Protein AF-A0A450ST02-F1 (afdb_monomer)

pLDDT: mean 76.8, std 20.3, range [40.34, 96.62]

Solvent-accessible surface area (backbone atoms only — not comparable to full-atom values): 5233 Å² total; per-residue (Å²): 117,55,71,67,61,52,51,52,51,48,51,53,51,50,52,53,32,60,75,41,74,66,37,67,62,62,48,49,54,50,52,54,51,53,49,54,56,38,46,76,70,68,47,87,82,78,79,78,68,94,48,73,91,70,57,72,83,44,76,78,62,44,74,80,64,70,61,73,80,87,77,80,76,81,78,81,80,83,90,130

Sequence (80 aa):
MNDEIMTELHGIKDAIGAQFHFDMRALFDDIKRGEAELDAKGARLVPPPANPDKTTYTPLQRTRFARRIQSTAVRQPGIE

Foldseek 3Di:
DDVVVVVVVVVVVVVVCVVQVVDPVSVVVVVVVVVVVCVVVVHDDDDDPPDPVPPDCDPVNCVVPVPDDPPPPDDDDDDD

Organism: NCBI:txid2126562

Secondary structure (DSSP, 8-state):
--HHHHHHHHHHHHHHHHHTTT-HHHHHHHHHHHHHHHHHTT----PPPS-GGG----HHHHHHH---------PPPPP-

Structure (mmCIF, N/CA/C/O backbone):
data_AF-A0A450ST02-F1
#
_entry.id   AF-A0A450ST02-F1
#
loop_
_atom_site.group_PDB
_atom_site.id
_atom_site.type_symbol
_atom_site.label_atom_id
_atom_site.label_alt_id
_atom_site.label_comp_id
_atom_site.label_asym_id
_atom_site.label_entity_id
_atom_site.label_seq_id
_atom_site.pdbx_PDB_ins_code
_atom_site.Cartn_x
_atom_site.Cartn_y
_atom_site.Cartn_z
_atom_site.occupancy
_atom_site.B_iso_or_equiv
_atom_site.auth_seq_id
_atom_site.auth_comp_id
_atom_site.auth_asym_id
_atom_site.auth_atom_id
_atom_site.pdbx_PDB_model_num
ATOM 1 N N . MET A 1 1 ? 4.700 17.599 -13.667 1.00 71.94 1 MET A N 1
ATOM 2 C CA . MET A 1 1 ? 5.511 16.460 -13.178 1.00 71.94 1 MET A CA 1
ATOM 3 C C . MET A 1 1 ? 6.982 16.830 -13.312 1.00 71.94 1 MET A C 1
ATOM 5 O O . MET A 1 1 ? 7.393 17.029 -14.454 1.00 71.94 1 MET A O 1
ATOM 9 N N . ASN A 1 2 ? 7.689 17.028 -12.193 1.00 90.50 2 ASN A N 1
ATOM 10 C CA . ASN A 1 2 ? 9.124 17.361 -12.142 1.00 90.50 2 ASN A CA 1
ATOM 11 C C . ASN A 1 2 ? 9.955 16.085 -11.918 1.00 90.50 2 ASN A C 1
ATOM 13 O O . ASN A 1 2 ? 9.426 15.117 -11.375 1.00 90.50 2 ASN A O 1
ATOM 17 N N . ASP A 1 3 ? 11.225 16.091 -12.304 1.00 89.94 3 ASP A N 1
ATOM 18 C CA . ASP A 1 3 ? 12.096 14.908 -12.249 1.00 89.94 3 ASP A CA 1
ATOM 19 C C . ASP A 1 3 ? 12.428 14.491 -10.809 1.00 89.94 3 ASP A C 1
ATOM 21 O O . ASP A 1 3 ? 12.515 13.302 -10.505 1.00 89.94 3 ASP A O 1
ATOM 25 N N . GLU A 1 4 ? 12.500 15.457 -9.895 1.00 91.62 4 GLU A N 1
ATOM 26 C CA . GLU A 1 4 ? 12.609 15.221 -8.451 1.00 91.62 4 GLU A CA 1
ATOM 27 C C . GLU A 1 4 ? 11.421 14.398 -7.926 1.00 91.62 4 GLU A C 1
ATOM 29 O O . GLU A 1 4 ? 11.604 13.340 -7.330 1.00 91.62 4 GLU A O 1
ATOM 34 N N . ILE A 1 5 ? 10.195 14.802 -8.282 1.00 91.25 5 ILE A N 1
ATOM 35 C CA . ILE A 1 5 ? 8.964 14.085 -7.913 1.00 91.25 5 ILE A CA 1
ATOM 36 C C . ILE A 1 5 ? 8.972 12.664 -8.492 1.00 91.25 5 ILE A C 1
ATOM 38 O O . ILE A 1 5 ? 8.556 11.719 -7.829 1.00 91.25 5 ILE A O 1
ATOM 42 N N . MET A 1 6 ? 9.446 12.487 -9.729 1.00 91.50 6 MET A N 1
ATOM 43 C CA . MET A 1 6 ? 9.541 11.156 -10.342 1.00 91.50 6 MET A CA 1
ATOM 44 C C . MET A 1 6 ? 10.557 10.263 -9.626 1.00 91.50 6 MET A C 1
ATOM 46 O O . MET A 1 6 ? 10.313 9.069 -9.466 1.00 91.50 6 MET A O 1
ATOM 50 N N . THR A 1 7 ? 11.669 10.841 -9.177 1.00 94.31 7 THR A N 1
ATOM 51 C CA . THR A 1 7 ? 12.726 10.124 -8.457 1.00 94.31 7 THR A CA 1
ATOM 52 C C . THR A 1 7 ? 12.224 9.629 -7.106 1.00 94.31 7 THR A C 1
ATOM 54 O O . THR A 1 7 ? 12.396 8.455 -6.783 1.00 94.31 7 THR A O 1
ATOM 57 N N . GLU A 1 8 ? 11.529 10.482 -6.353 1.00 94.19 8 GLU A N 1
ATOM 58 C CA . GLU A 1 8 ? 10.900 10.090 -5.090 1.00 94.19 8 GLU A CA 1
ATOM 59 C C . GLU A 1 8 ? 9.859 8.985 -5.290 1.00 94.19 8 GLU A C 1
ATOM 61 O O . GLU A 1 8 ? 9.865 7.985 -4.574 1.00 94.19 8 GLU A O 1
ATOM 66 N N . LEU A 1 9 ? 8.995 9.123 -6.302 1.00 94.06 9 LEU A N 1
ATOM 67 C CA . LEU A 1 9 ? 7.983 8.114 -6.612 1.00 94.06 9 LEU A CA 1
ATOM 68 C C . LEU A 1 9 ? 8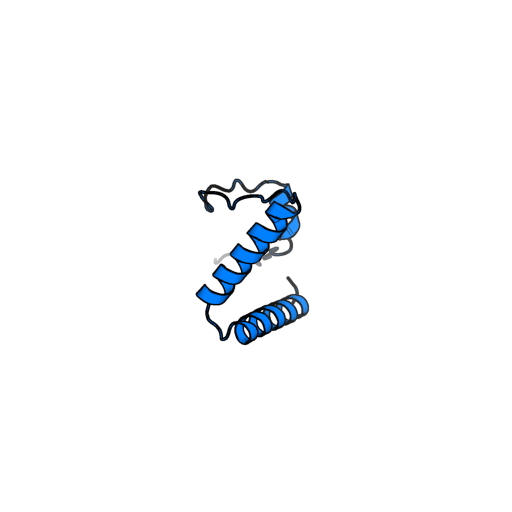.605 6.759 -6.961 1.00 94.06 9 LEU A C 1
ATOM 70 O O . LEU A 1 9 ? 8.107 5.729 -6.506 1.00 94.06 9 LEU A O 1
ATOM 74 N N . HIS A 1 10 ? 9.683 6.745 -7.748 1.00 93.19 10 HIS A N 1
ATOM 75 C CA . HIS A 1 10 ? 10.419 5.517 -8.041 1.00 93.19 10 HIS A CA 1
ATOM 76 C C . HIS A 1 10 ? 11.046 4.924 -6.777 1.00 93.19 10 HIS A C 1
ATOM 78 O O . HIS A 1 10 ? 10.880 3.734 -6.537 1.00 93.19 10 HIS A O 1
ATOM 84 N N . GLY A 1 11 ? 11.660 5.747 -5.922 1.00 96.19 11 GLY A N 1
ATOM 85 C CA . GLY A 1 11 ? 12.222 5.288 -4.651 1.00 96.19 11 GLY A CA 1
ATOM 86 C C . GLY A 1 11 ? 11.177 4.649 -3.732 1.00 96.19 11 GLY A C 1
ATOM 87 O O . GLY A 1 11 ? 11.410 3.573 -3.186 1.00 96.19 11 GLY A O 1
ATOM 88 N N . ILE A 1 12 ? 9.995 5.259 -3.609 1.00 94.31 12 ILE A N 1
ATOM 89 C CA . ILE A 1 12 ? 8.881 4.706 -2.822 1.00 94.31 12 ILE A CA 1
ATOM 90 C C . ILE A 1 12 ? 8.398 3.385 -3.425 1.00 94.31 12 ILE A C 1
ATOM 92 O O . ILE A 1 12 ? 8.209 2.407 -2.703 1.00 94.31 12 ILE A O 1
ATOM 96 N N . LYS A 1 13 ? 8.213 3.338 -4.750 1.00 92.50 13 LYS A N 1
ATOM 97 C CA . LYS A 1 13 ? 7.793 2.124 -5.456 1.00 92.50 13 LYS A CA 1
ATOM 98 C C . LYS A 1 13 ? 8.782 0.980 -5.224 1.00 92.50 13 LYS A C 1
ATOM 100 O O . LYS A 1 13 ? 8.352 -0.135 -4.940 1.00 92.50 13 LYS A O 1
ATOM 105 N N . ASP A 1 14 ? 10.076 1.252 -5.334 1.00 94.12 14 ASP A N 1
ATOM 106 C CA . ASP A 1 14 ? 11.121 0.242 -5.183 1.00 94.12 14 ASP A CA 1
ATOM 107 C C . ASP A 1 14 ? 11.246 -0.223 -3.730 1.00 94.12 14 ASP A C 1
ATOM 109 O O . ASP A 1 14 ? 11.403 -1.418 -3.488 1.00 94.12 14 ASP A O 1
ATOM 113 N N . ALA A 1 15 ? 11.091 0.680 -2.757 1.00 96.62 15 ALA A N 1
ATOM 114 C CA . ALA A 1 15 ? 11.060 0.328 -1.340 1.00 96.62 15 ALA A CA 1
ATOM 115 C C . ALA A 1 15 ? 9.881 -0.601 -1.003 1.00 96.62 15 ALA A C 1
ATOM 117 O O . ALA A 1 15 ? 10.075 -1.619 -0.338 1.00 96.62 15 ALA A O 1
ATOM 118 N N . ILE A 1 16 ? 8.680 -0.300 -1.511 1.00 94.00 16 ILE A N 1
ATOM 119 C CA . ILE A 1 16 ? 7.504 -1.172 -1.357 1.00 94.00 16 ILE A CA 1
ATOM 120 C C . ILE A 1 16 ? 7.750 -2.509 -2.066 1.00 94.00 16 ILE A C 1
ATOM 122 O O . ILE A 1 16 ? 7.506 -3.568 -1.495 1.00 94.00 16 ILE A O 1
ATOM 126 N N . GLY A 1 17 ? 8.284 -2.483 -3.290 1.00 92.75 17 GLY A N 1
ATOM 127 C CA . GLY A 1 17 ? 8.646 -3.694 -4.023 1.00 92.75 17 GLY A CA 1
ATOM 128 C C . GLY A 1 17 ? 9.589 -4.586 -3.216 1.00 92.75 17 GLY A C 1
ATOM 129 O O . GLY A 1 17 ? 9.301 -5.762 -3.020 1.00 92.75 17 GLY A O 1
ATOM 130 N N . ALA A 1 18 ? 10.662 -4.021 -2.667 1.00 95.75 18 ALA A N 1
ATOM 131 C CA . ALA A 1 18 ? 11.613 -4.747 -1.835 1.00 95.75 18 ALA A CA 1
ATOM 132 C C . ALA A 1 18 ? 10.975 -5.302 -0.549 1.00 95.75 18 ALA A C 1
ATOM 134 O O . ALA A 1 18 ? 11.223 -6.459 -0.211 1.00 95.75 18 ALA A O 1
ATOM 135 N N . GLN A 1 19 ? 10.124 -4.522 0.131 1.00 95.44 19 GLN A N 1
ATOM 136 C CA . GLN A 1 19 ? 9.420 -4.939 1.351 1.00 95.44 19 GLN A CA 1
ATOM 137 C C . GLN A 1 19 ? 8.576 -6.202 1.137 1.00 95.44 19 GLN A C 1
ATOM 139 O O . GLN A 1 19 ? 8.516 -7.056 2.018 1.00 95.44 19 GLN A O 1
ATOM 144 N N . PHE A 1 20 ? 7.947 -6.331 -0.032 1.00 95.44 20 PHE A N 1
ATOM 145 C CA . PHE A 1 20 ? 7.102 -7.472 -0.382 1.00 95.44 20 PHE A CA 1
ATOM 146 C C . PHE A 1 20 ? 7.808 -8.487 -1.290 1.00 95.44 20 PHE A C 1
ATOM 148 O O . PHE A 1 20 ? 7.148 -9.315 -1.906 1.00 95.44 20 PHE A O 1
ATOM 155 N N . HIS A 1 21 ? 9.140 -8.435 -1.405 1.00 94.44 21 HIS A N 1
ATOM 156 C CA . HIS A 1 21 ? 9.925 -9.318 -2.283 1.00 94.44 21 HIS A CA 1
ATOM 157 C C . HIS A 1 21 ? 9.445 -9.334 -3.743 1.00 94.44 21 HIS A C 1
ATOM 159 O O . HIS A 1 21 ? 9.546 -10.343 -4.437 1.00 94.44 21 HIS A O 1
ATOM 165 N N . PHE A 1 22 ? 8.912 -8.205 -4.204 1.00 91.50 22 PHE A N 1
ATOM 166 C CA . PHE A 1 22 ? 8.269 -8.030 -5.503 1.00 91.50 22 PHE A CA 1
ATOM 167 C C . PHE A 1 22 ? 7.084 -8.986 -5.747 1.00 91.50 22 PHE A C 1
ATOM 169 O O . PHE A 1 22 ? 6.646 -9.149 -6.887 1.00 91.50 22 PHE A O 1
ATOM 176 N N . ASP A 1 23 ? 6.522 -9.575 -4.686 1.00 94.56 23 ASP A N 1
ATOM 177 C CA . ASP A 1 23 ? 5.305 -10.374 -4.737 1.00 94.56 23 ASP A CA 1
ATOM 178 C C . ASP A 1 23 ? 4.067 -9.479 -4.607 1.00 94.56 23 ASP A C 1
ATOM 180 O O . ASP A 1 23 ? 3.673 -9.014 -3.534 1.00 94.56 23 ASP A O 1
ATOM 184 N N . MET A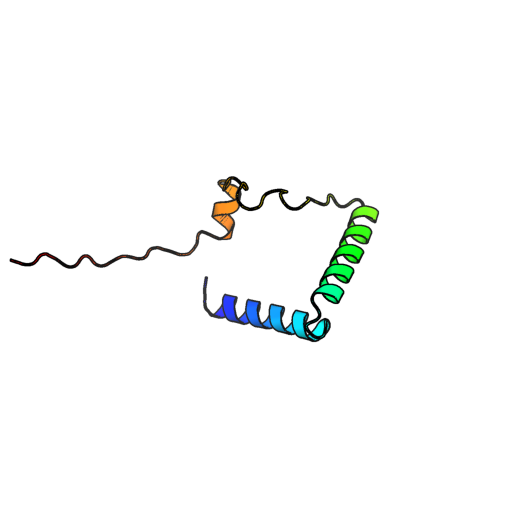 1 24 ? 3.415 -9.265 -5.747 1.00 90.31 24 MET A N 1
ATOM 185 C CA . MET A 1 24 ? 2.207 -8.450 -5.835 1.00 90.31 24 MET A CA 1
ATOM 186 C C . MET A 1 24 ? 1.010 -9.074 -5.112 1.00 90.31 24 MET A C 1
ATOM 188 O O . MET A 1 24 ? 0.096 -8.345 -4.731 1.00 90.31 24 MET A O 1
ATOM 192 N N . ARG A 1 25 ? 0.988 -10.400 -4.917 1.00 94.12 25 ARG A N 1
ATOM 193 C CA . ARG A 1 25 ? -0.088 -11.064 -4.167 1.00 94.12 25 ARG A CA 1
ATOM 194 C C . ARG A 1 25 ? 0.043 -10.766 -2.681 1.00 94.12 25 ARG A C 1
ATOM 196 O O . ARG A 1 25 ? -0.931 -10.337 -2.075 1.00 94.12 25 ARG A O 1
ATOM 203 N N . ALA A 1 26 ? 1.255 -10.883 -2.140 1.00 92.88 26 ALA A N 1
ATOM 204 C CA . ALA A 1 26 ? 1.539 -10.543 -0.749 1.00 92.88 26 ALA A CA 1
ATOM 205 C C . ALA A 1 26 ? 1.196 -9.076 -0.430 1.00 92.88 26 ALA A C 1
ATOM 207 O O . ALA A 1 26 ? 0.582 -8.794 0.598 1.00 92.88 26 ALA A O 1
ATOM 208 N N . LEU A 1 27 ? 1.525 -8.148 -1.338 1.00 93.62 27 LEU A N 1
ATOM 209 C CA . LEU A 1 27 ? 1.132 -6.740 -1.209 1.00 93.62 27 LEU A CA 1
ATOM 210 C C . LEU A 1 27 ? -0.394 -6.562 -1.234 1.00 93.62 27 LEU A C 1
ATOM 212 O O . LEU A 1 27 ? -0.946 -5.786 -0.457 1.00 93.62 27 LEU A O 1
ATOM 216 N N . PHE A 1 28 ? -1.092 -7.266 -2.126 1.00 92.38 28 PHE A N 1
ATOM 217 C CA . PHE A 1 28 ? -2.547 -7.173 -2.222 1.00 92.38 28 PHE A CA 1
ATOM 218 C C . PHE A 1 28 ? -3.249 -7.687 -0.958 1.00 92.38 28 PHE A C 1
ATOM 220 O O . PHE A 1 28 ? -4.184 -7.047 -0.473 1.00 92.38 28 PHE A O 1
ATOM 227 N N . ASP A 1 29 ? -2.780 -8.801 -0.400 1.00 95.12 29 ASP A N 1
ATOM 228 C CA . ASP A 1 29 ? -3.325 -9.372 0.833 1.00 95.12 29 ASP A CA 1
ATOM 229 C C . ASP A 1 29 ? -3.101 -8.439 2.034 1.00 95.12 29 ASP A C 1
ATOM 231 O O . ASP A 1 29 ? -3.998 -8.260 2.864 1.00 95.12 29 ASP A O 1
ATOM 235 N N . ASP A 1 30 ? -1.943 -7.776 2.097 1.00 95.00 30 ASP A N 1
ATOM 236 C CA . ASP A 1 30 ? -1.657 -6.760 3.112 1.00 95.00 30 ASP A CA 1
ATOM 237 C C . ASP A 1 30 ? -2.600 -5.553 3.012 1.00 95.00 30 ASP A C 1
ATOM 239 O O . ASP A 1 30 ? -3.179 -5.128 4.016 1.00 95.00 30 ASP A O 1
ATOM 243 N N . ILE A 1 31 ? -2.844 -5.057 1.794 1.00 92.38 31 ILE A N 1
ATOM 244 C CA . ILE A 1 31 ? -3.815 -3.982 1.549 1.00 92.38 31 ILE A CA 1
ATOM 245 C C . ILE A 1 31 ? -5.209 -4.405 2.025 1.00 92.38 31 ILE A C 1
ATOM 247 O O . ILE A 1 31 ? -5.884 -3.632 2.704 1.00 92.38 31 ILE A O 1
ATOM 251 N N . LYS A 1 32 ? -5.639 -5.638 1.727 1.00 92.44 32 LYS A N 1
ATOM 252 C CA . LYS A 1 32 ? -6.949 -6.158 2.154 1.00 92.44 32 LYS A CA 1
ATOM 253 C C . LYS A 1 32 ? -7.07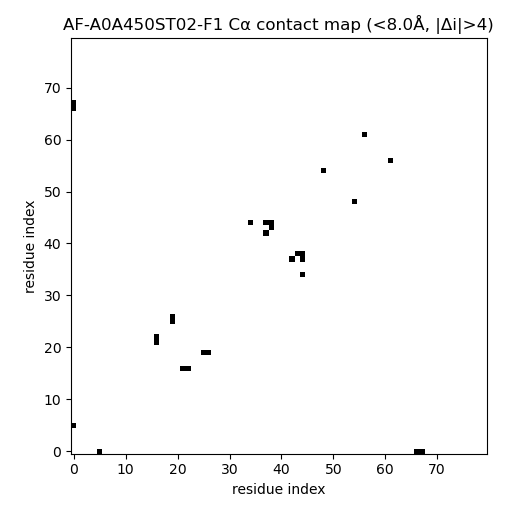9 -6.239 3.670 1.00 92.44 32 LYS A C 1
ATOM 255 O O . LYS A 1 32 ? -8.132 -5.899 4.212 1.00 92.44 32 LYS A O 1
ATOM 260 N N . ARG A 1 33 ? -6.012 -6.640 4.360 1.00 95.25 33 ARG A N 1
ATOM 261 C CA . ARG A 1 33 ? -5.958 -6.613 5.824 1.00 95.25 33 ARG A CA 1
ATOM 262 C C . ARG A 1 33 ? -6.107 -5.186 6.355 1.00 95.25 33 ARG A C 1
ATOM 264 O O . ARG A 1 33 ? -6.935 -4.955 7.232 1.00 95.25 33 ARG A O 1
ATOM 271 N N . GLY A 1 34 ? -5.368 -4.231 5.792 1.00 93.25 34 GLY A N 1
ATOM 272 C CA . GLY A 1 34 ? -5.462 -2.820 6.174 1.00 93.25 34 GLY A CA 1
ATOM 273 C C . GLY A 1 34 ? -6.852 -2.219 5.931 1.00 93.25 34 GLY A C 1
ATOM 274 O O . GLY A 1 34 ? -7.358 -1.477 6.772 1.00 93.25 34 GLY A O 1
ATOM 275 N N . GLU A 1 35 ? -7.510 -2.575 4.824 1.00 92.69 35 GLU A N 1
ATOM 276 C CA . GLU A 1 35 ? -8.899 -2.186 4.550 1.00 92.69 35 GLU A CA 1
ATOM 277 C C . GLU A 1 35 ? -9.850 -2.707 5.636 1.00 92.69 35 GLU A C 1
ATOM 279 O O . GLU A 1 35 ? -10.641 -1.931 6.168 1.00 92.69 35 GLU A O 1
ATOM 284 N N . ALA A 1 36 ? -9.738 -3.980 6.024 1.00 93.19 36 ALA A N 1
ATOM 285 C CA . ALA A 1 36 ? -10.567 -4.556 7.084 1.00 93.19 36 ALA A CA 1
ATOM 286 C C . ALA A 1 36 ? -10.348 -3.866 8.444 1.00 93.19 36 ALA A C 1
ATOM 288 O O . ALA A 1 36 ? -11.303 -3.616 9.179 1.00 93.19 36 ALA A O 1
ATOM 289 N N . GLU A 1 37 ? -9.105 -3.505 8.774 1.00 94.88 37 GLU A N 1
ATOM 290 C CA . GLU A 1 37 ? -8.799 -2.746 9.993 1.00 94.88 37 GLU A CA 1
ATOM 291 C C . GLU A 1 37 ? -9.382 -1.328 9.973 1.00 94.88 37 GLU A C 1
ATOM 293 O O . GLU A 1 37 ? -9.814 -0.817 11.008 1.00 94.88 37 GLU A O 1
ATOM 298 N N . LEU A 1 38 ? -9.372 -0.671 8.812 1.00 93.69 38 LEU A N 1
ATOM 299 C CA . LEU A 1 38 ? -9.953 0.658 8.634 1.00 93.69 38 LEU A CA 1
ATOM 300 C C . LEU A 1 38 ? -11.479 0.615 8.734 1.00 93.69 38 LEU A C 1
ATOM 302 O O . LEU A 1 38 ? -12.059 1.455 9.424 1.00 93.69 38 LEU A O 1
ATOM 306 N N . ASP A 1 39 ? -12.110 -0.377 8.113 1.00 92.50 39 ASP A N 1
ATOM 307 C CA . ASP A 1 39 ? -13.551 -0.613 8.215 1.00 92.50 39 ASP A CA 1
ATOM 308 C C . ASP A 1 39 ? -13.968 -0.861 9.672 1.00 92.50 39 ASP A C 1
ATOM 310 O O . ASP A 1 39 ? -14.873 -0.204 10.188 1.00 92.50 39 ASP A O 1
ATOM 314 N N . ALA A 1 40 ? -13.212 -1.692 10.400 1.00 94.00 40 ALA A N 1
ATOM 315 C CA . ALA A 1 40 ? -13.426 -1.938 11.827 1.00 94.00 40 ALA A CA 1
ATOM 316 C C . ALA A 1 40 ? -13.281 -0.672 12.697 1.00 94.00 40 ALA A C 1
ATOM 318 O O . ALA A 1 40 ? -13.923 -0.555 13.740 1.00 94.00 40 ALA A O 1
ATOM 319 N N . LYS A 1 41 ? -12.464 0.299 12.270 1.00 95.69 41 LYS A N 1
ATOM 320 C CA . LYS A 1 41 ? -12.317 1.616 12.917 1.00 95.69 41 LYS A CA 1
ATOM 321 C C . LYS A 1 41 ? -13.403 2.618 12.495 1.00 95.69 41 LYS A C 1
ATOM 323 O O . LYS A 1 41 ? -13.366 3.767 12.933 1.00 95.69 41 LYS A O 1
ATOM 328 N N . GLY A 1 42 ? -14.356 2.211 11.655 1.00 94.19 42 GLY A N 1
ATOM 329 C CA . GLY A 1 42 ? -15.437 3.056 11.147 1.00 94.19 42 GLY A CA 1
ATOM 330 C C . GLY A 1 42 ? -15.018 3.987 10.006 1.00 94.19 42 GLY A C 1
ATOM 331 O O . GLY A 1 42 ? -15.707 4.973 9.734 1.00 94.19 42 GLY A O 1
ATOM 332 N N . ALA A 1 43 ? -13.887 3.723 9.344 1.00 92.44 43 ALA A N 1
ATOM 333 C CA . ALA A 1 43 ? -13.474 4.500 8.185 1.00 92.44 43 ALA A CA 1
ATOM 334 C C . ALA A 1 43 ? -14.391 4.208 6.990 1.00 92.44 43 ALA A C 1
ATOM 336 O O . ALA A 1 43 ? -14.695 3.062 6.671 1.00 92.44 43 ALA A O 1
ATOM 337 N N . ARG A 1 44 ? -14.794 5.256 6.266 1.00 91.25 44 ARG A N 1
ATOM 338 C CA . ARG A 1 44 ? -15.571 5.099 5.034 1.00 91.25 44 ARG A CA 1
ATOM 339 C C . ARG A 1 44 ? -14.661 4.650 3.889 1.00 91.25 44 ARG A C 1
ATOM 341 O O . ARG A 1 44 ? -14.009 5.485 3.260 1.00 91.25 44 ARG A O 1
ATOM 348 N N . LEU A 1 45 ? -14.667 3.357 3.583 1.00 85.44 45 LEU A N 1
ATOM 349 C CA . LEU A 1 45 ? -14.007 2.819 2.395 1.00 85.44 45 LEU A CA 1
ATOM 350 C C . LEU A 1 4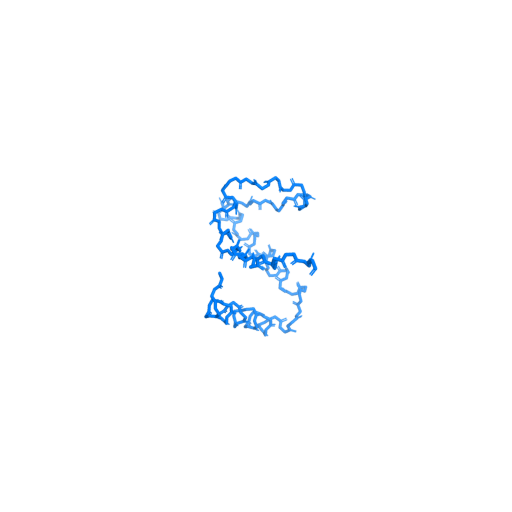5 ? -14.792 3.190 1.128 1.00 85.44 45 LEU A C 1
ATOM 352 O O . LEU A 1 45 ? -16.004 2.989 1.038 1.00 85.44 45 LEU A O 1
ATOM 356 N N . VAL A 1 46 ? -14.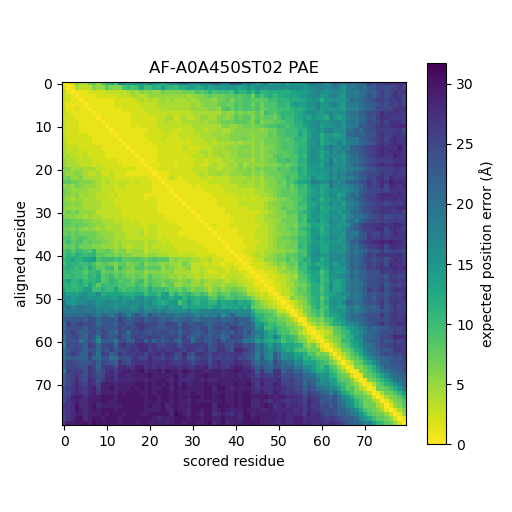101 3.756 0.138 1.00 85.38 46 VAL A N 1
ATOM 357 C CA . VAL A 1 46 ? -14.674 4.053 -1.180 1.00 85.38 46 VAL A CA 1
ATOM 358 C C . VAL A 1 46 ? -14.232 2.948 -2.134 1.00 85.38 46 VAL A C 1
ATOM 360 O O . VAL A 1 46 ? -13.031 2.834 -2.384 1.00 85.38 46 VAL A O 1
ATOM 363 N N . PRO A 1 47 ? -15.158 2.132 -2.668 1.00 81.31 47 PRO A N 1
ATOM 364 C CA . PRO A 1 47 ? -14.776 1.065 -3.573 1.00 81.31 47 PRO A CA 1
ATOM 365 C C . PRO A 1 47 ? -14.218 1.650 -4.876 1.00 81.31 47 PRO A C 1
ATOM 367 O O . PRO A 1 47 ? -14.668 2.715 -5.322 1.00 81.31 47 PRO A O 1
ATOM 370 N N . PRO A 1 48 ? -13.267 0.954 -5.520 1.00 76.31 48 PRO A N 1
ATOM 371 C CA . PRO A 1 48 ? -12.835 1.336 -6.848 1.00 76.31 48 PRO A CA 1
ATOM 372 C C . PRO A 1 48 ? -14.029 1.295 -7.817 1.00 76.31 48 PRO A C 1
ATOM 374 O O . PRO A 1 48 ? -14.940 0.474 -7.668 1.00 76.31 48 PRO A O 1
ATOM 377 N N . PRO A 1 49 ? -14.048 2.181 -8.821 1.00 79.19 49 PRO A N 1
ATOM 378 C CA . PRO A 1 49 ? -15.103 2.200 -9.820 1.00 79.19 49 PRO A CA 1
ATOM 379 C C . PRO A 1 49 ? -15.131 0.868 -10.577 1.00 79.19 49 PRO A C 1
ATOM 381 O O . PRO A 1 49 ? -14.111 0.416 -11.089 1.00 79.19 49 PRO A O 1
ATOM 384 N N . ALA A 1 50 ? -16.318 0.265 -10.686 1.00 78.81 50 ALA A N 1
ATOM 385 C CA . ALA A 1 50 ? -16.511 -1.037 -11.335 1.00 78.81 50 ALA A CA 1
ATOM 386 C C . ALA A 1 50 ? -16.115 -1.049 -12.822 1.00 78.81 50 ALA A C 1
ATOM 388 O O . ALA A 1 50 ? -15.855 -2.103 -13.394 1.00 78.81 50 ALA A O 1
ATOM 389 N N . ASN A 1 51 ? -16.080 0.124 -13.457 1.00 77.00 51 ASN A N 1
ATOM 390 C CA . ASN A 1 51 ? -15.548 0.297 -14.795 1.00 77.00 51 ASN A CA 1
ATOM 391 C C . ASN A 1 51 ? -14.598 1.510 -14.798 1.00 77.00 51 ASN A C 1
ATOM 393 O O . ASN A 1 51 ? -15.080 2.645 -14.715 1.00 77.00 51 ASN A O 1
ATOM 397 N N . PRO A 1 52 ? -13.274 1.289 -14.873 1.00 67.12 52 PRO A N 1
ATOM 398 C CA . PRO A 1 52 ? -12.292 2.368 -14.823 1.00 67.12 52 PRO A CA 1
ATOM 399 C C . PRO A 1 52 ? -12.411 3.307 -16.031 1.00 67.12 52 PRO A C 1
ATOM 401 O O . PRO A 1 52 ? -12.301 4.523 -15.869 1.00 67.12 52 PRO A O 1
ATOM 404 N N . ASP A 1 53 ? -12.753 2.777 -17.207 1.00 69.75 53 ASP A N 1
ATOM 405 C CA . ASP A 1 53 ? -12.896 3.546 -18.451 1.00 69.75 53 ASP A CA 1
ATOM 406 C C . ASP A 1 53 ? -14.139 4.447 -18.447 1.00 69.75 53 ASP A C 1
ATOM 408 O O . ASP A 1 53 ? -14.209 5.441 -19.168 1.00 69.75 53 ASP A O 1
ATOM 412 N N . LYS A 1 54 ? -15.130 4.120 -17.609 1.00 62.50 54 LYS A N 1
ATOM 413 C CA . LYS A 1 54 ? -16.355 4.911 -17.409 1.00 62.50 54 LYS A CA 1
ATOM 414 C C . LYS A 1 54 ? -16.262 5.877 -16.233 1.00 62.50 54 LYS A C 1
ATOM 416 O O . LYS A 1 54 ? -17.276 6.464 -15.852 1.00 62.50 54 LYS A O 1
ATOM 421 N N . THR A 1 55 ? -15.081 6.062 -15.646 1.00 62.50 55 THR A N 1
ATOM 422 C CA . THR A 1 55 ? -14.885 7.149 -14.688 1.00 62.50 55 THR A CA 1
ATOM 423 C C . THR A 1 55 ? -14.969 8.468 -15.444 1.00 62.50 55 THR A C 1
ATOM 425 O O . THR A 1 55 ? -14.028 8.912 -16.093 1.00 62.50 55 THR A O 1
ATOM 428 N N . THR A 1 56 ? -16.148 9.090 -15.422 1.00 57.09 56 THR A N 1
ATOM 429 C CA . THR A 1 56 ? -16.331 10.428 -15.979 1.00 57.09 56 THR A CA 1
ATOM 430 C C . THR A 1 56 ? -15.299 11.335 -15.328 1.00 57.09 56 THR A C 1
ATOM 432 O O . THR A 1 56 ? -15.335 11.501 -14.111 1.00 57.09 56 THR A O 1
ATOM 435 N N . TYR A 1 57 ? -14.380 11.899 -16.117 1.00 58.00 57 TYR A N 1
ATOM 436 C CA . TYR A 1 57 ? -13.390 12.862 -15.638 1.00 58.00 57 TYR A CA 1
ATOM 437 C C . TYR A 1 57 ? -14.113 14.050 -15.005 1.00 58.00 57 TYR A C 1
ATOM 439 O O . TYR A 1 57 ? -14.510 15.002 -15.681 1.00 58.00 57 TYR A O 1
ATOM 447 N N . THR A 1 58 ? -14.308 13.998 -13.693 1.00 60.69 58 THR A N 1
ATOM 448 C CA . THR A 1 58 ? -14.905 15.110 -12.966 1.00 60.69 58 THR A CA 1
ATOM 449 C C . THR A 1 58 ? -13.899 16.265 -12.935 1.00 60.69 58 THR A C 1
ATOM 451 O O . THR A 1 58 ? -12.682 16.039 -12.903 1.00 60.69 58 THR A O 1
ATOM 454 N N . PRO A 1 59 ? -14.357 17.527 -12.907 1.00 54.56 59 PRO A N 1
ATOM 455 C CA . PRO A 1 59 ? -13.467 18.680 -12.755 1.00 54.56 59 PRO A CA 1
ATOM 456 C C . PRO A 1 59 ? -12.525 18.570 -11.541 1.00 54.56 59 PRO A C 1
ATOM 458 O O . PRO A 1 59 ? -11.400 19.055 -11.597 1.00 54.56 59 PRO A O 1
ATOM 461 N N . LEU A 1 60 ? -12.950 17.864 -10.484 1.00 56.12 60 LEU A N 1
ATOM 462 C CA . LEU A 1 60 ? -12.166 17.596 -9.272 1.00 56.12 60 LEU A CA 1
ATOM 463 C C . LEU A 1 60 ? -11.032 16.573 -9.480 1.00 56.12 60 LEU A C 1
ATOM 465 O O . LEU A 1 60 ? -10.019 16.628 -8.787 1.00 56.12 60 LEU A O 1
ATOM 469 N N . GLN A 1 61 ? -11.168 15.655 -10.441 1.00 57.19 61 GLN A N 1
ATOM 470 C CA . GLN A 1 61 ? -10.105 14.715 -10.824 1.00 57.19 61 GLN A CA 1
ATOM 471 C C . GLN A 1 61 ? -9.075 15.363 -11.758 1.00 57.19 61 GLN A C 1
ATOM 473 O O . GLN A 1 61 ? -7.898 15.005 -11.718 1.00 57.19 61 GLN A O 1
ATOM 478 N N . ARG A 1 62 ? -9.481 16.364 -12.556 1.00 52.50 62 ARG A N 1
ATOM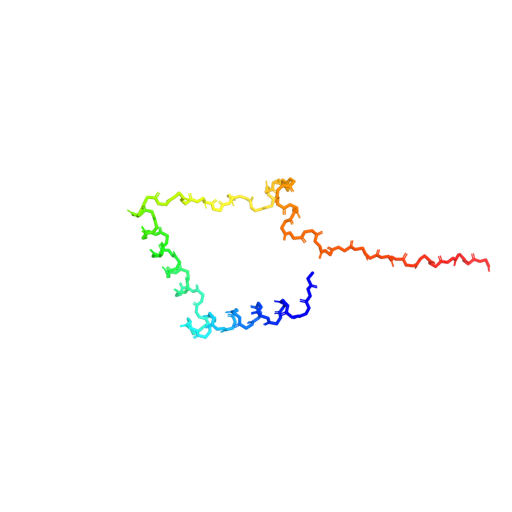 479 C CA . ARG A 1 62 ? -8.563 17.138 -13.411 1.00 52.50 62 ARG A CA 1
ATOM 480 C C . ARG A 1 62 ? -7.533 17.912 -12.588 1.00 52.50 62 ARG A C 1
ATOM 482 O O . ARG A 1 62 ? -6.366 17.953 -12.957 1.00 52.50 62 ARG A O 1
ATOM 489 N N . THR A 1 63 ? -7.913 18.483 -11.451 1.00 52.03 63 THR A N 1
ATOM 490 C CA . THR A 1 63 ? -7.022 19.350 -10.664 1.00 52.03 63 THR A CA 1
ATOM 491 C C . THR A 1 63 ? -5.843 18.629 -10.006 1.00 52.03 63 THR A C 1
ATOM 493 O O . THR A 1 63 ? -4.839 19.286 -9.740 1.00 52.03 63 THR A O 1
ATOM 496 N N . ARG A 1 64 ? -5.900 17.305 -9.785 1.00 52.31 64 ARG A N 1
ATOM 497 C CA . ARG A 1 64 ? -4.795 16.568 -9.136 1.00 52.31 64 ARG A CA 1
ATOM 498 C C . ARG A 1 64 ? -3.651 16.170 -10.076 1.00 52.31 64 ARG A C 1
ATOM 500 O O . ARG A 1 64 ? -2.532 16.025 -9.600 1.00 52.31 64 ARG A O 1
ATOM 507 N N . PHE A 1 65 ? -3.887 16.064 -11.389 1.00 51.56 65 PHE A N 1
ATOM 508 C CA . PHE A 1 65 ? -2.850 15.656 -12.355 1.00 51.56 65 PHE A CA 1
ATOM 509 C C . PHE A 1 65 ? -2.727 16.545 -13.611 1.00 51.56 65 PHE A C 1
ATOM 511 O O . PHE A 1 65 ? -1.804 16.350 -14.398 1.00 51.56 65 PHE A O 1
ATOM 518 N N . ALA A 1 66 ? -3.561 17.577 -13.804 1.00 47.06 66 ALA A N 1
ATO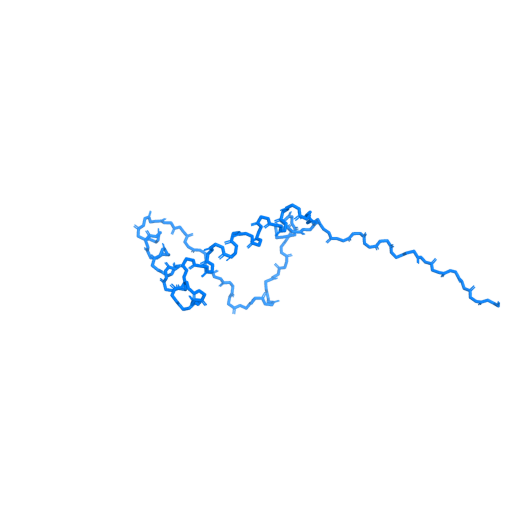M 519 C CA . ALA A 1 66 ? -3.519 18.453 -14.990 1.00 47.06 66 ALA A CA 1
ATOM 520 C C . ALA A 1 66 ? -2.392 19.516 -15.003 1.00 47.06 66 ALA A C 1
ATOM 522 O O . ALA A 1 66 ? -2.582 20.613 -15.526 1.00 47.06 66 ALA A O 1
ATOM 523 N N . ARG A 1 67 ? -1.193 19.220 -14.480 1.00 52.97 67 ARG A N 1
ATOM 524 C CA . ARG A 1 67 ? 0.022 20.022 -14.759 1.00 52.97 67 ARG A CA 1
ATOM 525 C C . ARG A 1 67 ? 1.058 19.229 -15.559 1.00 52.97 67 ARG A C 1
ATOM 527 O O . ARG A 1 67 ? 2.139 18.899 -15.064 1.00 52.97 67 ARG A O 1
ATOM 534 N N . ARG A 1 68 ? 0.689 18.938 -16.806 1.00 55.66 68 ARG A N 1
ATOM 535 C CA . ARG A 1 68 ? 1.520 18.769 -18.021 1.00 55.66 68 ARG A CA 1
ATOM 536 C C . ARG A 1 68 ? 0.492 18.430 -19.110 1.00 55.66 68 ARG A C 1
ATOM 538 O O . ARG A 1 68 ? -0.230 17.461 -18.958 1.00 55.66 68 ARG A O 1
ATOM 545 N N . ILE A 1 69 ? 0.241 19.249 -20.123 1.00 43.59 69 I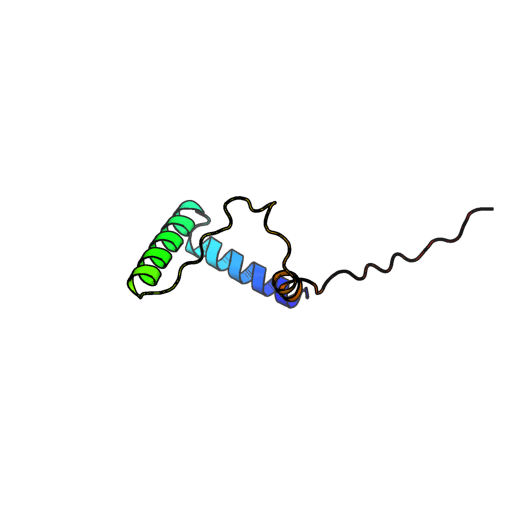LE A N 1
ATOM 546 C CA . ILE A 1 69 ? 1.059 19.402 -21.327 1.00 43.59 69 ILE A CA 1
ATOM 547 C C . ILE A 1 69 ? 0.601 20.714 -21.995 1.00 43.59 69 ILE A C 1
ATOM 549 O O . ILE A 1 69 ? -0.517 20.793 -22.493 1.00 43.59 69 ILE A O 1
ATOM 553 N N . GLN A 1 70 ? 1.452 21.739 -22.030 1.00 41.28 70 GLN A N 1
ATOM 554 C CA . GLN A 1 70 ? 1.473 22.654 -23.172 1.00 41.28 70 GLN A CA 1
ATOM 555 C C . GLN A 1 70 ? 2.643 22.186 -24.029 1.00 41.28 70 GLN A C 1
ATOM 557 O O . GLN A 1 70 ? 3.786 22.575 -23.822 1.00 41.28 70 GLN A O 1
ATOM 562 N N . SER A 1 71 ? 2.358 21.241 -24.924 1.00 42.78 71 SER A N 1
ATOM 563 C CA . SER A 1 71 ? 3.206 20.988 -26.080 1.00 42.78 71 SER A CA 1
ATOM 564 C C . SER A 1 71 ? 2.886 22.111 -27.057 1.00 42.78 71 SER A C 1
ATOM 566 O O . SER A 1 71 ? 1.880 22.075 -27.762 1.00 42.78 71 SER A O 1
ATOM 568 N N . THR A 1 72 ? 3.686 23.170 -27.025 1.00 43.94 72 THR A N 1
ATOM 569 C CA . THR A 1 72 ? 3.742 24.131 -28.120 1.00 43.94 72 THR A CA 1
ATOM 570 C C . THR A 1 72 ? 4.420 23.430 -29.291 1.00 43.94 72 THR A C 1
ATOM 572 O O . THR A 1 72 ? 5.641 23.426 -29.426 1.00 43.94 72 THR A O 1
ATOM 575 N N . ALA A 1 73 ? 3.610 22.787 -30.131 1.00 42.09 73 ALA A N 1
ATOM 576 C CA . ALA A 1 73 ? 4.019 22.4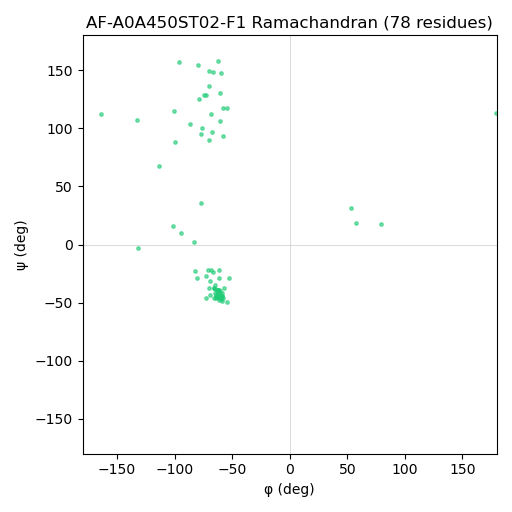07 -31.470 1.00 42.09 73 ALA A CA 1
ATOM 577 C C . ALA A 1 73 ? 4.374 23.693 -32.231 1.00 42.09 73 ALA A C 1
ATOM 579 O O . ALA A 1 73 ? 3.499 24.490 -32.580 1.00 42.09 73 ALA A O 1
ATOM 580 N N . VAL A 1 74 ? 5.671 23.928 -32.440 1.00 45.44 74 VAL A N 1
ATOM 581 C CA . VAL A 1 74 ? 6.149 24.973 -33.345 1.00 45.44 74 VAL A CA 1
ATOM 582 C C . VAL A 1 74 ? 5.785 24.542 -34.764 1.00 45.44 74 VAL A C 1
ATOM 584 O O . VAL A 1 74 ? 6.261 23.539 -35.288 1.00 45.44 74 VAL A O 1
ATOM 587 N N . ARG A 1 75 ? 4.862 25.308 -35.335 1.00 40.34 75 ARG A N 1
ATOM 588 C CA . ARG A 1 75 ? 4.312 25.243 -36.689 1.00 40.34 75 ARG A CA 1
ATOM 589 C C . ARG A 1 75 ? 5.442 25.378 -37.724 1.00 40.34 75 ARG A C 1
ATOM 591 O O . ARG A 1 75 ? 6.081 26.425 -37.770 1.00 40.34 75 ARG A O 1
ATOM 598 N N . GLN A 1 76 ? 5.680 24.360 -38.556 1.00 43.34 76 GLN A N 1
ATOM 599 C CA . GLN A 1 76 ? 6.487 24.531 -39.774 1.00 43.34 76 GLN A CA 1
ATOM 600 C C . GLN A 1 76 ? 5.656 25.296 -40.827 1.00 43.34 76 GLN A C 1
ATOM 602 O O . GLN A 1 76 ? 4.502 24.919 -41.053 1.00 43.34 76 GLN A O 1
ATOM 607 N N . PRO A 1 77 ? 6.177 26.380 -41.435 1.00 48.22 77 PRO A N 1
ATOM 608 C CA . PRO A 1 77 ? 5.527 27.059 -42.552 1.00 48.22 77 PRO A CA 1
ATOM 609 C C . PRO A 1 77 ? 5.757 26.317 -43.877 1.00 48.22 77 PRO A C 1
ATOM 611 O O . PRO A 1 77 ? 6.709 25.556 -44.025 1.00 48.22 77 PRO A O 1
ATOM 614 N N . GLY A 1 78 ? 4.811 26.529 -44.792 1.00 41.41 78 GLY A N 1
ATOM 615 C CA . GLY A 1 78 ? 4.575 25.756 -46.005 1.00 41.41 78 GLY A CA 1
ATOM 616 C C . GLY A 1 78 ? 5.705 25.748 -47.032 1.00 41.41 78 GLY A C 1
ATOM 617 O O . GLY A 1 78 ? 6.546 26.640 -47.087 1.00 41.41 78 GLY A O 1
ATOM 618 N N . ILE A 1 79 ? 5.646 24.698 -47.845 1.00 45.69 79 ILE A N 1
ATOM 619 C CA . ILE A 1 79 ? 6.376 24.508 -49.092 1.00 45.69 79 ILE A CA 1
ATOM 620 C C . ILE A 1 79 ? 5.648 25.314 -50.179 1.00 45.69 79 ILE A C 1
ATOM 622 O O . ILE A 1 79 ? 4.454 25.088 -50.386 1.00 45.69 79 ILE A O 1
ATOM 626 N N . GLU A 1 80 ? 6.370 26.199 -50.864 1.00 41.81 80 GLU A N 1
ATOM 627 C CA . GLU A 1 80 ? 6.168 26.534 -52.283 1.00 41.81 80 GLU A CA 1
ATOM 628 C C . GLU A 1 80 ? 7.464 26.217 -53.033 1.00 41.81 80 GLU A C 1
ATOM 630 O O . GLU A 1 80 ? 8.549 26.506 -52.472 1.00 41.81 80 GLU A O 1
#

Radius of gyration: 20.3 Å; Cα contacts (8 Å, |Δi|>4): 14; chains: 1; bounding box: 29×38×65 Å

Mean predicted aligned error: 13.7 Å